Protein AF-A0A7Y5VK98-F1 (afdb_monomer)

Secondary structure (DSSP, 8-state):
---SS----S--B--TTTPPPHHHHHHHHHTT-EEEEE-GGGHHHHHHHHHHHHHHHHTSTTTTT-EEEEE--GGG-PPPTT--EEEEEEEEEEETTTTEEEEEEEEEEEESS--HHHHHHHHHHS-GGG-SSTTT-

Sequence (137 aa):
QHFAVPAVDKRRVYTVADAPRIETLVHNLEHGYTILWYDRSVEKEQAASFEALSTKINAMKESANKFIISPWDPAYGAFPEGKKYALSHWSADYDQASGKVSNQRGLRQLCGGLNATVVENFVKKFPWSSAPEPGAA

Radius of gyration: 14.56 Å; Cα contacts (8 Å, |Δi|>4): 244; chains: 1; bounding box: 36×32×41 Å

Solvent-accessible surface area (backbone atoms only — not comparable to full-atom values): 7685 Å² total; per-residue (Å²): 135,85,74,96,59,62,71,83,57,94,69,37,70,43,44,88,92,67,52,70,60,65,70,46,56,59,51,26,17,44,47,14,20,37,36,38,33,30,44,67,90,46,47,82,84,38,46,69,57,49,54,54,46,37,54,58,50,26,72,33,82,42,25,70,62,30,44,37,36,35,52,53,62,60,93,82,48,76,71,58,89,77,40,39,35,33,40,37,34,30,36,22,48,69,40,85,91,78,70,46,68,42,83,69,44,82,43,74,48,80,30,60,68,95,50,68,67,61,52,51,53,48,33,65,76,56,27,18,74,27,21,57,40,88,74,53,83

pLDDT: mean 90.17, std 13.26, range [41.5, 98.69]

Structure (mmCIF, N/CA/C/O backbone):
data_AF-A0A7Y5VK98-F1
#
_entry.id   AF-A0A7Y5VK98-F1
#
loop_
_atom_site.group_PDB
_atom_site.id
_atom_site.type_symbol
_atom_site.label_atom_id
_atom_site.label_alt_id
_atom_site.label_comp_id
_atom_site.label_asym_id
_atom_site.label_entity_id
_atom_site.label_seq_id
_atom_site.pdbx_PDB_ins_code
_atom_site.Cartn_x
_atom_site.Cartn_y
_atom_site.Cartn_z
_atom_site.occupancy
_atom_site.B_iso_or_equiv
_atom_site.auth_seq_id
_atom_site.auth_comp_id
_atom_site.auth_asym_id
_atom_site.auth_atom_id
_atom_site.pdbx_PDB_model_num
ATOM 1 N N . GLN A 1 1 ? -1.327 -21.203 -9.510 1.00 44.62 1 GLN A N 1
ATOM 2 C CA . GLN A 1 1 ? -2.114 -20.556 -10.581 1.00 44.62 1 GLN A CA 1
ATOM 3 C C . GLN A 1 1 ? -1.497 -19.187 -10.828 1.00 44.62 1 GLN A C 1
ATOM 5 O O . GLN A 1 1 ? -1.274 -18.483 -9.854 1.00 44.62 1 GLN A O 1
ATOM 10 N N . HIS A 1 2 ? -1.153 -18.850 -12.073 1.00 41.50 2 HIS A N 1
ATOM 11 C CA . HIS A 1 2 ? -0.690 -17.509 -12.451 1.00 41.50 2 HIS A CA 1
ATOM 12 C C . HIS A 1 2 ? -1.931 -16.648 -12.722 1.00 41.50 2 HIS A C 1
ATOM 14 O O . HIS A 1 2 ? -2.777 -17.048 -13.524 1.00 41.50 2 HIS A O 1
ATOM 20 N N . PHE A 1 3 ? -2.102 -15.534 -12.011 1.00 52.28 3 PHE A N 1
ATOM 21 C CA . PHE A 1 3 ? -3.228 -14.631 -12.249 1.00 52.28 3 PHE A CA 1
ATOM 22 C C . PHE A 1 3 ? -2.854 -13.720 -13.420 1.00 52.28 3 PHE A C 1
ATOM 24 O O . PHE A 1 3 ? -1.946 -12.919 -13.302 1.00 52.28 3 PHE A O 1
ATOM 31 N N . ALA A 1 4 ? -3.501 -13.876 -14.577 1.00 46.62 4 ALA A N 1
ATOM 32 C CA . ALA A 1 4 ? -3.123 -13.163 -15.806 1.00 46.62 4 ALA A CA 1
ATOM 33 C C . ALA A 1 4 ? -3.434 -11.651 -15.791 1.00 46.62 4 ALA A C 1
ATOM 35 O O . ALA A 1 4 ? -3.148 -10.954 -16.759 1.00 46.62 4 ALA A O 1
ATOM 36 N N . VAL A 1 5 ? -4.059 -11.155 -14.725 1.00 55.03 5 VAL A N 1
ATOM 37 C CA . VAL A 1 5 ? -4.432 -9.753 -14.565 1.00 55.03 5 VAL A CA 1
ATOM 38 C C . VAL A 1 5 ? -4.058 -9.312 -13.150 1.00 55.03 5 VAL A C 1
ATOM 40 O O . VAL A 1 5 ? -4.470 -9.983 -12.196 1.00 55.03 5 VAL A O 1
ATOM 43 N N . PRO A 1 6 ? -3.337 -8.183 -12.999 1.00 57.84 6 PRO A N 1
ATOM 44 C CA . PRO A 1 6 ? -3.227 -7.472 -11.728 1.00 57.84 6 PRO A CA 1
ATOM 45 C C . PRO A 1 6 ? -4.622 -7.233 -11.123 1.00 57.84 6 PRO A C 1
ATOM 47 O O . PRO A 1 6 ? -5.631 -7.314 -11.826 1.00 57.84 6 PRO A O 1
ATOM 50 N N . ALA A 1 7 ? -4.730 -6.895 -9.838 1.00 57.50 7 ALA A N 1
ATOM 51 C CA . ALA A 1 7 ? -5.997 -6.414 -9.274 1.00 57.50 7 ALA A CA 1
ATOM 52 C C . ALA A 1 7 ? -6.328 -5.022 -9.864 1.00 57.50 7 ALA A C 1
ATOM 54 O O . ALA A 1 7 ? -6.130 -3.990 -9.225 1.00 57.50 7 ALA A O 1
ATOM 55 N N . VAL A 1 8 ? -6.784 -4.990 -11.119 1.00 50.50 8 VAL A N 1
ATOM 56 C CA . VAL A 1 8 ? -7.140 -3.800 -11.906 1.00 50.50 8 VAL A CA 1
ATOM 57 C C . VAL A 1 8 ? -8.578 -3.362 -11.622 1.00 50.50 8 VAL A C 1
ATOM 59 O O . VAL A 1 8 ? -9.406 -3.236 -12.519 1.00 50.50 8 VAL A O 1
ATOM 62 N N . ASP A 1 9 ? -8.878 -3.069 -10.360 1.00 57.56 9 ASP A N 1
ATOM 63 C CA . ASP A 1 9 ? -9.888 -2.045 -10.089 1.00 57.56 9 ASP A CA 1
ATOM 64 C C . ASP A 1 9 ? -9.187 -0.667 -10.064 1.00 57.56 9 ASP A C 1
ATOM 66 O O . ASP A 1 9 ? -7.993 -0.538 -9.764 1.00 57.56 9 ASP A O 1
ATOM 70 N N . LYS A 1 10 ? -9.930 0.395 -10.387 1.00 68.81 10 LYS A N 1
ATOM 71 C CA . LYS A 1 10 ? -9.575 1.785 -10.062 1.00 68.81 10 LYS A CA 1
ATOM 72 C C . LYS A 1 10 ? -9.497 2.004 -8.553 1.00 68.81 10 LYS A C 1
ATOM 74 O O . LYS A 1 10 ? -8.929 3.002 -8.117 1.00 68.81 10 LYS A O 1
ATOM 79 N N . ARG A 1 11 ? -10.058 1.090 -7.759 1.00 85.81 11 ARG A N 1
ATOM 80 C CA . ARG A 1 11 ? -9.988 1.120 -6.304 1.00 85.81 11 ARG A CA 1
ATOM 81 C C . ARG A 1 11 ? -8.540 1.068 -5.813 1.00 85.81 11 ARG A C 1
ATOM 83 O O . ARG A 1 11 ? -7.693 0.330 -6.322 1.00 85.81 11 ARG A O 1
ATOM 90 N N . ARG A 1 12 ? -8.252 1.906 -4.819 1.00 93.69 12 ARG A N 1
ATOM 91 C CA . ARG A 1 12 ? -6.927 2.029 -4.190 1.00 93.69 12 ARG A CA 1
ATOM 92 C C . ARG A 1 12 ? -6.961 1.813 -2.680 1.00 93.69 12 ARG A C 1
ATOM 94 O O . ARG A 1 12 ? -5.905 1.711 -2.064 1.00 93.69 12 ARG A O 1
ATOM 101 N N . VAL A 1 13 ? -8.153 1.715 -2.101 1.00 96.88 13 VAL A N 1
ATOM 102 C CA . VAL A 1 13 ? -8.387 1.392 -0.696 1.00 96.88 13 VAL A CA 1
ATOM 103 C C . VAL A 1 13 ? -9.428 0.281 -0.650 1.00 96.88 13 VAL A C 1
ATOM 105 O O . VAL A 1 13 ? -10.538 0.446 -1.151 1.00 96.88 13 VAL A O 1
ATOM 108 N N . TYR A 1 14 ? -9.044 -0.862 -0.099 1.00 96.62 14 TYR A N 1
ATOM 109 C CA . TYR A 1 14 ? -9.930 -1.997 0.130 1.00 96.62 14 TYR A CA 1
ATOM 110 C C . TYR A 1 14 ? -10.321 -2.079 1.605 1.00 96.62 14 TYR A C 1
ATOM 112 O O . TYR A 1 14 ? -9.568 -1.651 2.486 1.00 96.62 14 TYR A O 1
ATOM 120 N N . THR A 1 15 ? -11.486 -2.663 1.860 1.00 96.94 15 THR A N 1
ATOM 121 C CA . THR A 1 15 ? -12.040 -2.967 3.183 1.00 96.94 15 THR A CA 1
ATOM 122 C C . THR A 1 15 ? -12.148 -4.472 3.376 1.00 96.94 15 THR A C 1
ATOM 124 O O . THR A 1 15 ? -12.052 -5.244 2.423 1.00 96.94 15 THR A O 1
ATOM 127 N N . VAL A 1 16 ? -12.395 -4.928 4.603 1.00 96.62 16 VAL A N 1
ATOM 128 C CA . VAL A 1 16 ? -12.652 -6.351 4.885 1.00 96.62 16 VAL A CA 1
ATOM 129 C C . VAL A 1 16 ? -13.816 -6.903 4.051 1.00 96.62 16 VAL A C 1
ATOM 131 O O . VAL A 1 16 ? -13.827 -8.093 3.746 1.00 96.62 16 VAL A O 1
ATOM 134 N N . ALA A 1 17 ? -14.777 -6.062 3.660 1.00 95.06 17 ALA A N 1
ATOM 135 C CA . ALA A 1 17 ? -15.943 -6.478 2.886 1.00 95.06 17 ALA A CA 1
ATOM 136 C C . ALA A 1 17 ? -15.653 -6.710 1.392 1.00 95.06 17 ALA A C 1
ATOM 138 O O . ALA A 1 17 ? -16.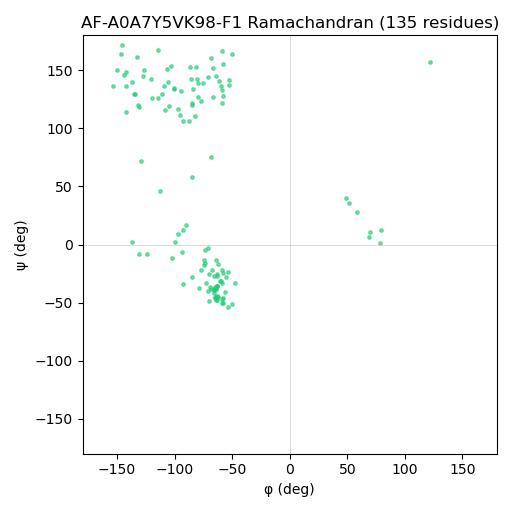420 -7.412 0.736 1.00 95.06 17 ALA A O 1
ATOM 139 N N . ASP A 1 18 ? -14.587 -6.114 0.848 1.00 93.25 18 ASP A N 1
ATOM 140 C CA . ASP A 1 18 ? -14.338 -6.073 -0.600 1.00 93.25 18 ASP A CA 1
ATOM 141 C C . ASP A 1 18 ? -12.886 -6.345 -1.018 1.00 93.25 18 ASP A C 1
ATOM 143 O O . ASP A 1 18 ? -12.578 -6.317 -2.213 1.00 93.25 18 ASP A O 1
ATOM 147 N N . ALA A 1 19 ? -11.997 -6.635 -0.065 1.00 93.00 19 ALA A N 1
ATOM 148 C CA . ALA A 1 19 ? -10.624 -6.996 -0.364 1.00 93.00 19 ALA A CA 1
ATOM 149 C C . ALA A 1 19 ? -10.579 -8.234 -1.276 1.00 93.00 19 ALA A C 1
ATOM 151 O O . ALA A 1 19 ? -11.172 -9.270 -0.950 1.00 93.00 19 ALA A O 1
ATOM 152 N N . PRO A 1 20 ? -9.854 -8.165 -2.407 1.00 90.44 20 PRO A N 1
ATOM 153 C CA . PRO A 1 20 ? -9.585 -9.331 -3.222 1.00 90.44 20 PRO A CA 1
ATOM 154 C C . PRO A 1 20 ? -8.848 -10.396 -2.414 1.00 90.44 20 PRO A C 1
ATOM 156 O O . PRO A 1 20 ? -8.258 -10.137 -1.363 1.00 90.44 20 PRO A O 1
ATOM 159 N N . ARG A 1 21 ? -8.801 -11.602 -2.974 1.00 90.75 21 ARG A N 1
ATOM 160 C CA . ARG A 1 21 ? -7.926 -12.651 -2.459 1.00 90.75 21 ARG A CA 1
ATOM 161 C C . ARG A 1 21 ? -6.486 -12.148 -2.351 1.00 90.75 21 ARG A C 1
ATOM 163 O O . ARG A 1 21 ? -6.003 -11.437 -3.239 1.00 90.75 21 ARG A O 1
ATOM 170 N N . ILE A 1 22 ? -5.792 -12.549 -1.286 1.00 91.50 22 ILE A N 1
ATOM 171 C CA . ILE A 1 22 ? -4.437 -12.063 -1.012 1.00 91.50 22 ILE A CA 1
ATOM 172 C C . ILE A 1 22 ? -3.477 -12.382 -2.159 1.00 91.50 22 ILE A C 1
ATOM 174 O O . ILE A 1 22 ? -2.614 -11.566 -2.460 1.00 91.50 22 ILE A O 1
ATOM 178 N N . GLU A 1 23 ? -3.662 -13.515 -2.847 1.00 89.44 23 GLU A N 1
ATOM 179 C CA . GLU A 1 23 ? -2.828 -13.917 -3.978 1.00 89.44 23 GLU A CA 1
ATOM 180 C C . GLU A 1 23 ? -2.930 -12.927 -5.150 1.00 89.44 23 GLU A C 1
ATOM 182 O O . GLU A 1 23 ? -1.930 -12.633 -5.800 1.00 89.44 23 GLU A O 1
ATOM 187 N N . THR A 1 24 ? -4.115 -12.350 -5.376 1.00 88.00 24 THR A N 1
ATOM 188 C CA . THR A 1 24 ? -4.326 -11.297 -6.380 1.00 88.00 24 THR A CA 1
ATOM 189 C C . THR A 1 24 ? -3.628 -10.000 -5.971 1.00 88.00 24 THR A C 1
ATOM 191 O O . THR A 1 24 ? -3.070 -9.296 -6.808 1.00 88.00 24 THR A O 1
ATOM 194 N N . LEU A 1 25 ? -3.638 -9.674 -4.678 1.00 90.75 25 LEU A N 1
ATOM 195 C CA . LEU A 1 25 ? -2.975 -8.477 -4.171 1.00 90.75 25 LEU A CA 1
ATOM 196 C C . LEU A 1 25 ? -1.453 -8.614 -4.237 1.00 90.75 25 LEU A C 1
ATOM 198 O O . LEU A 1 25 ? -0.799 -7.727 -4.772 1.00 90.75 25 LEU A O 1
ATOM 202 N N . VAL A 1 26 ? -0.877 -9.721 -3.762 1.00 92.19 26 VAL A N 1
ATOM 203 C CA . VAL A 1 26 ? 0.583 -9.928 -3.802 1.00 92.19 26 VAL A CA 1
ATOM 204 C C . VAL A 1 26 ? 1.119 -10.044 -5.227 1.00 92.19 26 VAL A C 1
ATOM 206 O O . VAL A 1 26 ? 2.254 -9.642 -5.456 1.00 92.19 26 VAL A O 1
ATOM 209 N N . HIS A 1 27 ? 0.307 -10.500 -6.191 1.00 89.38 27 HIS A N 1
ATOM 210 C CA . HIS A 1 27 ? 0.658 -10.448 -7.613 1.00 89.38 27 HIS A CA 1
ATOM 211 C C . HIS A 1 27 ? 0.987 -9.015 -8.051 1.00 89.38 27 HIS A C 1
ATOM 213 O O . HIS A 1 27 ? 1.972 -8.801 -8.743 1.00 89.38 27 HIS A O 1
ATOM 219 N N . ASN A 1 28 ? 0.242 -8.003 -7.588 1.00 90.56 28 ASN A N 1
ATOM 220 C CA . ASN A 1 28 ? 0.515 -6.608 -7.952 1.00 90.56 28 ASN A CA 1
ATOM 221 C C . ASN A 1 28 ? 1.936 -6.151 -7.578 1.00 90.56 28 ASN A C 1
ATOM 223 O O . ASN A 1 28 ? 2.448 -5.214 -8.187 1.00 90.56 28 ASN A O 1
ATOM 227 N N . LEU A 1 29 ? 2.579 -6.783 -6.588 1.00 92.62 29 LEU A N 1
ATOM 228 C CA . LEU A 1 29 ? 3.947 -6.442 -6.194 1.00 92.62 29 LEU A CA 1
ATOM 229 C C . LEU A 1 29 ? 4.941 -6.695 -7.335 1.00 92.62 29 LEU A C 1
ATOM 231 O O . LEU A 1 29 ? 5.859 -5.901 -7.509 1.00 92.62 29 LEU A O 1
ATOM 235 N N . GLU A 1 30 ? 4.725 -7.745 -8.133 1.00 88.19 30 GLU A N 1
ATOM 236 C CA . GLU A 1 30 ? 5.511 -8.039 -9.342 1.00 88.19 30 GLU A CA 1
ATOM 237 C C . GLU A 1 30 ? 5.416 -6.900 -10.370 1.00 88.19 30 GLU A C 1
ATOM 239 O O . GLU A 1 30 ? 6.397 -6.566 -11.028 1.00 88.19 30 GLU A O 1
ATOM 244 N N . HIS A 1 31 ? 4.266 -6.218 -10.395 1.00 88.56 31 HIS A N 1
ATOM 245 C CA . HIS A 1 31 ? 3.943 -5.109 -11.297 1.00 88.56 31 HIS A CA 1
ATOM 246 C C . HIS A 1 31 ? 4.318 -3.729 -10.739 1.00 88.56 31 HIS A C 1
ATOM 248 O O . HIS A 1 31 ? 3.786 -2.702 -11.179 1.00 88.56 31 HIS A O 1
ATOM 254 N N . GLY A 1 32 ? 5.172 -3.689 -9.716 1.00 90.38 32 GLY A N 1
ATOM 255 C CA . GLY A 1 32 ? 5.662 -2.450 -9.112 1.00 90.38 32 GLY A CA 1
ATOM 256 C C . GLY A 1 32 ? 4.697 -1.786 -8.140 1.00 90.38 32 GLY A C 1
ATOM 257 O O . GLY A 1 32 ? 4.925 -0.640 -7.749 1.00 90.38 32 GLY A O 1
ATOM 258 N N . TYR A 1 33 ? 3.631 -2.467 -7.714 1.00 94.50 33 TYR A N 1
ATOM 259 C CA . TYR A 1 33 ? 2.780 -1.900 -6.677 1.00 94.50 33 TYR A CA 1
ATOM 260 C C . TYR A 1 33 ? 3.475 -1.899 -5.320 1.00 94.50 33 TYR A C 1
ATOM 262 O O . TYR A 1 33 ? 4.192 -2.826 -4.942 1.00 94.50 33 TYR A O 1
ATOM 270 N N . THR A 1 34 ? 3.201 -0.856 -4.545 1.00 97.50 34 THR A N 1
ATOM 271 C CA . THR A 1 34 ? 3.393 -0.883 -3.096 1.00 97.50 34 THR A CA 1
ATOM 272 C C . THR A 1 34 ? 2.045 -1.112 -2.426 1.00 97.50 34 THR A C 1
ATOM 274 O O . THR A 1 34 ? 1.060 -0.453 -2.760 1.00 97.50 34 THR A O 1
ATOM 277 N N . ILE A 1 35 ? 2.001 -2.026 -1.457 1.00 98.00 35 ILE A N 1
ATOM 278 C CA . ILE A 1 35 ? 0.793 -2.307 -0.676 1.00 98.00 35 ILE A CA 1
ATOM 279 C C . ILE A 1 35 ? 1.026 -1.917 0.776 1.00 98.00 35 ILE A C 1
ATOM 281 O O . ILE A 1 35 ? 1.985 -2.373 1.397 1.00 98.00 35 ILE A O 1
ATOM 285 N N . LEU A 1 36 ? 0.137 -1.091 1.318 1.00 98.69 36 LEU A N 1
ATOM 286 C CA . LEU A 1 36 ? -0.017 -0.880 2.749 1.00 98.69 36 LEU A CA 1
ATOM 287 C C . LEU A 1 36 ? -1.087 -1.836 3.281 1.00 98.69 36 LEU A C 1
ATOM 289 O O . LEU A 1 36 ? -2.284 -1.633 3.083 1.00 98.69 36 LEU A O 1
ATOM 293 N N . TRP A 1 37 ? -0.645 -2.859 3.993 1.00 98.56 37 TRP A N 1
ATOM 294 C CA . TRP A 1 37 ? -1.500 -3.737 4.776 1.00 98.56 37 TRP A CA 1
ATOM 295 C C . TRP A 1 37 ? -1.847 -3.074 6.103 1.00 98.56 37 TRP A C 1
ATOM 297 O O . TRP A 1 37 ? -0.956 -2.505 6.740 1.00 98.56 37 TRP A O 1
ATOM 307 N N . TYR A 1 38 ? -3.092 -3.195 6.554 1.00 98.69 38 TYR A N 1
ATOM 308 C CA . TYR A 1 38 ? -3.509 -2.727 7.877 1.00 98.69 38 TYR A CA 1
ATOM 309 C C . TYR A 1 38 ? -4.206 -3.817 8.696 1.00 98.69 38 TYR A C 1
ATOM 311 O O . TYR A 1 38 ? -4.863 -4.712 8.165 1.00 98.69 38 TYR A O 1
ATOM 319 N N . ASP A 1 39 ? -4.066 -3.734 10.014 1.00 98.38 39 ASP A N 1
ATOM 320 C CA . ASP A 1 39 ? -4.841 -4.525 10.965 1.00 98.38 39 ASP A CA 1
ATOM 321 C C . ASP A 1 39 ? -6.316 -4.102 10.914 1.00 98.38 39 ASP A C 1
ATOM 323 O O . ASP A 1 39 ? -6.643 -2.926 11.071 1.00 98.38 39 ASP A O 1
ATOM 327 N N . ARG A 1 40 ? -7.222 -5.066 10.732 1.00 97.62 40 ARG A N 1
ATOM 328 C CA . ARG A 1 40 ? -8.669 -4.831 10.593 1.00 97.62 40 ARG A CA 1
ATOM 329 C C . ARG A 1 40 ? -9.265 -4.000 11.739 1.00 97.62 40 ARG A C 1
ATOM 331 O O . ARG A 1 40 ? -10.278 -3.337 11.537 1.00 97.62 40 ARG A O 1
ATOM 338 N N . SER A 1 41 ? -8.639 -3.984 12.923 1.00 97.38 41 SER A N 1
ATOM 339 C CA . SER A 1 41 ? -9.093 -3.184 14.065 1.00 97.38 41 SER A CA 1
ATOM 340 C C . SER A 1 41 ? -9.060 -1.672 13.817 1.00 97.38 41 SER A C 1
ATOM 342 O O . SER A 1 41 ? -9.790 -0.949 14.485 1.00 97.38 41 SER A O 1
ATOM 344 N N . VAL A 1 42 ? -8.211 -1.182 12.904 1.00 98.19 42 VAL A N 1
ATOM 345 C CA . VAL A 1 42 ? -8.061 0.262 12.635 1.00 98.19 42 VAL A CA 1
ATOM 346 C C . VAL A 1 42 ? -8.934 0.765 11.482 1.00 98.19 42 VAL A C 1
ATOM 348 O O . VAL A 1 42 ? -8.986 1.968 11.249 1.00 98.19 42 VAL A O 1
ATOM 351 N N . GLU A 1 43 ? -9.625 -0.129 10.764 1.00 97.88 43 GLU A N 1
ATOM 352 C CA . GLU A 1 43 ? -10.304 0.179 9.494 1.00 97.88 43 GLU A CA 1
ATOM 353 C C . GLU A 1 43 ? -11.269 1.363 9.609 1.00 97.88 43 GLU A C 1
ATOM 355 O O . GLU A 1 43 ? -11.157 2.338 8.869 1.00 97.88 43 GLU A O 1
ATOM 360 N N . LYS A 1 44 ? -12.194 1.301 10.574 1.00 97.62 44 LYS A N 1
ATOM 361 C CA . LYS A 1 44 ? -13.233 2.326 10.745 1.00 97.62 44 LYS A CA 1
ATOM 362 C C . LYS A 1 44 ? -12.656 3.679 11.151 1.00 97.62 44 LYS A C 1
ATOM 364 O O . LYS A 1 44 ? -13.105 4.703 10.654 1.00 97.62 44 LYS A O 1
ATOM 369 N N . GLU A 1 45 ? -11.678 3.677 12.053 1.00 98.19 45 GLU A N 1
ATOM 370 C CA . GLU A 1 45 ? -11.046 4.900 12.559 1.00 98.19 45 GLU A CA 1
ATOM 371 C C . GLU A 1 45 ? -10.207 5.587 11.473 1.00 98.19 45 GLU A C 1
ATOM 373 O O . GLU A 1 45 ? -10.182 6.811 11.380 1.00 98.19 45 GLU A O 1
ATOM 378 N N . GLN A 1 46 ? -9.539 4.798 10.627 1.00 98.31 46 GLN A N 1
ATOM 379 C CA . GLN A 1 46 ? -8.572 5.296 9.651 1.00 98.31 46 GLN A CA 1
ATOM 380 C C . GLN A 1 46 ? -9.128 5.422 8.231 1.00 98.31 46 GLN A C 1
ATOM 382 O O . GLN A 1 46 ? -8.387 5.835 7.345 1.00 98.31 46 GLN A O 1
ATOM 387 N N . ALA A 1 47 ? -10.411 5.130 7.996 1.00 97.88 47 ALA A N 1
ATOM 388 C CA . ALA A 1 47 ? -11.012 5.136 6.660 1.00 97.88 47 ALA A CA 1
ATOM 389 C C . ALA A 1 47 ? -10.726 6.432 5.874 1.00 97.88 47 ALA A C 1
ATOM 391 O O . ALA A 1 47 ? -10.199 6.386 4.763 1.00 97.88 47 ALA A O 1
ATOM 392 N N . ALA A 1 48 ? -10.978 7.601 6.475 1.00 98.19 48 ALA A N 1
ATOM 393 C CA . ALA A 1 48 ? -10.695 8.889 5.834 1.00 98.19 48 ALA A CA 1
ATOM 394 C C . ALA A 1 48 ? -9.187 9.124 5.616 1.00 98.19 48 ALA A C 1
ATOM 396 O O . ALA A 1 48 ? -8.773 9.639 4.575 1.00 98.19 48 ALA A O 1
ATOM 397 N N . SER A 1 49 ? -8.353 8.712 6.576 1.00 98.56 49 SER A N 1
ATOM 398 C CA . SER A 1 49 ? -6.893 8.801 6.476 1.00 98.56 49 SER A CA 1
ATOM 399 C C . SER A 1 49 ? -6.339 7.922 5.355 1.00 98.56 49 SER A C 1
ATOM 401 O O . SER A 1 49 ? -5.388 8.320 4.683 1.00 98.56 49 SER A O 1
ATOM 403 N N . PHE A 1 50 ? -6.922 6.743 5.128 1.00 98.62 50 PHE A N 1
ATOM 404 C CA . PHE A 1 50 ? -6.539 5.844 4.043 1.00 98.62 50 PHE A CA 1
ATOM 405 C C . PHE A 1 50 ? -6.830 6.458 2.679 1.00 98.62 50 PHE A C 1
ATOM 407 O O . PHE A 1 50 ? -5.946 6.454 1.826 1.00 98.62 50 PHE A O 1
ATOM 414 N N . GLU A 1 51 ? -8.003 7.058 2.486 1.00 98.06 51 GLU A N 1
ATOM 415 C CA . GLU A 1 51 ? -8.334 7.727 1.222 1.00 98.06 51 GLU A CA 1
ATOM 416 C C . GLU A 1 51 ? -7.406 8.915 0.936 1.00 98.06 51 GLU A C 1
ATOM 418 O O . GLU A 1 51 ? -6.862 9.050 -0.166 1.00 98.06 51 GLU A O 1
ATOM 423 N N . ALA A 1 52 ? -7.148 9.745 1.951 1.00 98.44 52 ALA A N 1
ATOM 424 C CA . ALA A 1 52 ? -6.235 10.878 1.831 1.00 98.44 52 ALA A CA 1
ATOM 425 C C . ALA A 1 52 ? -4.797 10.427 1.524 1.00 98.44 52 ALA A C 1
ATOM 427 O O . ALA A 1 52 ? -4.140 10.975 0.633 1.00 98.44 52 ALA A 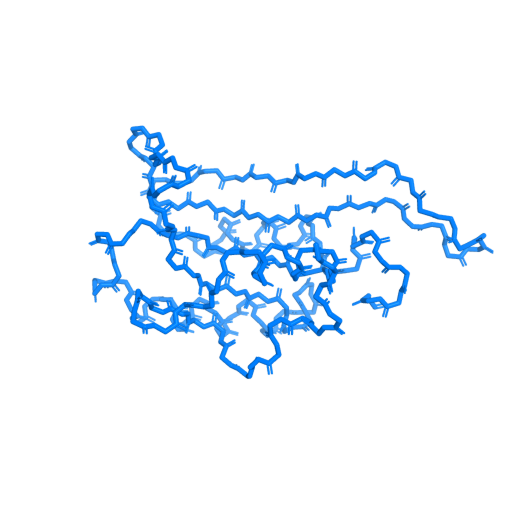O 1
ATOM 428 N N . LEU A 1 53 ? -4.311 9.403 2.232 1.00 98.62 53 LEU A N 1
ATOM 429 C CA . LEU A 1 53 ? -2.986 8.836 2.007 1.00 98.62 53 LEU A CA 1
ATOM 430 C C . LEU A 1 53 ? -2.879 8.226 0.609 1.00 98.62 53 LEU A C 1
ATOM 432 O O . LEU A 1 53 ? -1.917 8.498 -0.103 1.00 98.62 53 LEU A O 1
ATOM 436 N N . SER A 1 54 ? -3.867 7.429 0.209 1.00 98.06 54 SER A N 1
ATOM 437 C CA . SER A 1 54 ? -3.899 6.778 -1.093 1.00 98.06 54 SER A CA 1
ATOM 438 C C . SER A 1 54 ? -3.858 7.798 -2.227 1.00 98.06 54 SER A C 1
ATOM 440 O O . SER A 1 54 ? -3.022 7.683 -3.123 1.00 98.06 54 SER A O 1
ATOM 442 N N . THR A 1 55 ? -4.678 8.848 -2.140 1.00 97.81 55 THR A N 1
ATOM 443 C CA . THR A 1 55 ? -4.687 9.957 -3.103 1.00 97.81 55 THR A CA 1
ATOM 444 C C . THR A 1 55 ? -3.319 10.632 -3.184 1.00 97.81 55 THR A C 1
ATOM 446 O O . THR A 1 55 ? -2.765 10.787 -4.272 1.00 97.81 55 THR A O 1
ATOM 449 N N . LYS A 1 56 ? -2.739 10.989 -2.029 1.00 98.25 56 LYS A N 1
ATOM 450 C CA . LYS A 1 56 ? -1.433 11.655 -1.964 1.00 98.25 56 LYS A CA 1
ATOM 451 C C . LYS A 1 56 ? -0.333 10.810 -2.606 1.00 98.25 56 LYS A C 1
ATOM 453 O O . LYS A 1 56 ? 0.428 11.319 -3.423 1.00 98.25 56 LYS A O 1
ATOM 458 N N . ILE A 1 57 ? -0.226 9.539 -2.223 1.00 98.50 57 ILE A N 1
ATOM 459 C CA . ILE A 1 57 ? 0.861 8.669 -2.679 1.00 98.50 57 ILE A CA 1
ATOM 460 C C . ILE A 1 57 ? 0.694 8.320 -4.157 1.00 98.50 57 ILE A C 1
ATOM 462 O O . ILE A 1 57 ? 1.670 8.346 -4.899 1.00 98.50 57 ILE A O 1
ATOM 466 N N . ASN A 1 58 ? -0.527 8.053 -4.625 1.00 97.12 58 ASN A N 1
ATOM 467 C CA . ASN A 1 58 ? -0.771 7.745 -6.036 1.00 97.12 58 ASN A CA 1
ATOM 468 C C . ASN A 1 58 ? -0.535 8.936 -6.980 1.00 97.12 58 ASN A C 1
ATOM 470 O O . ASN A 1 58 ? -0.249 8.710 -8.154 1.00 97.12 58 ASN A O 1
ATOM 474 N N . ALA A 1 59 ? -0.581 10.176 -6.481 1.00 97.12 59 ALA A N 1
ATOM 475 C CA . ALA A 1 59 ? -0.200 11.367 -7.241 1.00 97.12 59 ALA A CA 1
ATOM 476 C C . ALA A 1 59 ? 1.326 11.521 -7.430 1.00 97.12 59 ALA A C 1
ATOM 478 O O . ALA A 1 59 ? 1.768 12.340 -8.236 1.00 97.12 59 ALA A O 1
ATOM 479 N N . MET A 1 60 ? 2.147 10.759 -6.699 1.00 97.62 60 MET A N 1
ATOM 480 C CA . MET A 1 60 ? 3.603 10.795 -6.837 1.00 97.62 60 MET A CA 1
ATOM 481 C C . MET A 1 60 ? 4.061 10.061 -8.100 1.00 97.62 60 MET A C 1
ATOM 483 O O . MET A 1 60 ? 3.611 8.947 -8.385 1.00 97.62 60 MET A O 1
ATOM 487 N N . LYS A 1 61 ? 5.050 10.625 -8.804 1.00 96.50 61 LYS A N 1
ATOM 488 C CA . LYS A 1 61 ? 5.683 9.968 -9.963 1.00 96.50 61 LYS A CA 1
ATOM 489 C C . LYS A 1 61 ? 6.321 8.624 -9.593 1.00 96.50 61 LYS A C 1
ATOM 491 O O . LYS A 1 61 ? 6.353 7.717 -10.411 1.00 96.50 61 LYS A O 1
ATOM 496 N N . GLU A 1 62 ? 6.808 8.492 -8.359 1.00 96.25 62 GLU A N 1
ATOM 497 C CA . GLU A 1 62 ? 7.443 7.282 -7.830 1.00 96.25 62 GLU A CA 1
ATOM 498 C C . GLU A 1 62 ? 6.433 6.168 -7.526 1.00 96.25 62 GLU A C 1
ATOM 500 O O . GLU A 1 62 ? 6.821 5.009 -7.404 1.00 96.25 62 GLU A O 1
ATOM 505 N N . SER A 1 63 ? 5.147 6.504 -7.416 1.00 95.00 63 SER A N 1
ATOM 506 C CA . SER A 1 63 ? 4.072 5.519 -7.305 1.00 95.00 63 SER A CA 1
ATOM 507 C C . SER A 1 63 ? 3.487 5.165 -8.670 1.00 95.00 63 SER A C 1
ATOM 509 O O . SER A 1 63 ? 3.051 4.038 -8.861 1.00 95.00 63 SER A O 1
ATOM 511 N N . ALA A 1 64 ? 3.432 6.116 -9.612 1.00 92.94 64 ALA A N 1
ATOM 512 C CA . ALA A 1 64 ? 2.761 5.944 -10.907 1.00 92.94 64 ALA A CA 1
ATOM 513 C C . ALA A 1 64 ? 1.335 5.361 -10.772 1.00 92.94 64 ALA A C 1
ATOM 515 O O . ALA A 1 64 ? 0.910 4.510 -11.551 1.00 92.94 64 ALA A O 1
ATOM 516 N N . ASN A 1 65 ? 0.589 5.817 -9.755 1.00 93.19 65 ASN A N 1
ATOM 517 C CA . ASN A 1 65 ? -0.740 5.312 -9.390 1.00 93.19 65 ASN A CA 1
ATOM 518 C C . ASN A 1 65 ? -0.796 3.798 -9.044 1.00 93.19 65 ASN A C 1
ATOM 520 O O . ASN A 1 65 ? -1.835 3.148 -9.229 1.00 93.19 65 ASN A O 1
ATOM 524 N N . LYS A 1 66 ? 0.315 3.238 -8.543 1.00 93.88 66 LYS A N 1
ATOM 525 C CA . LYS A 1 66 ? 0.479 1.834 -8.126 1.00 93.88 66 LYS A CA 1
ATOM 526 C C . LYS A 1 66 ? 0.677 1.706 -6.608 1.00 93.88 66 LYS A C 1
ATOM 528 O O . LYS A 1 66 ? 1.537 0.976 -6.122 1.00 93.88 66 LYS A O 1
ATOM 533 N N . PHE A 1 67 ? -0.142 2.398 -5.822 1.00 96.94 67 PHE A N 1
ATOM 534 C CA . PHE A 1 67 ? -0.200 2.236 -4.370 1.00 96.94 67 PHE A CA 1
ATOM 535 C C . PHE A 1 67 ? -1.590 1.785 -3.925 1.00 96.94 67 PHE A C 1
ATOM 537 O O . PHE A 1 67 ? -2.594 2.420 -4.252 1.00 96.94 67 PHE A O 1
ATOM 544 N N . ILE A 1 68 ? -1.643 0.686 -3.174 1.00 97.44 68 ILE A N 1
ATOM 545 C CA . ILE A 1 68 ? -2.878 0.084 -2.662 1.00 97.44 68 ILE A CA 1
ATOM 546 C C . ILE A 1 68 ? -2.833 0.047 -1.137 1.00 97.44 68 ILE A C 1
ATOM 548 O O . ILE A 1 68 ? -1.802 -0.252 -0.541 1.00 97.44 68 ILE A O 1
ATOM 552 N N . ILE A 1 69 ? -3.977 0.285 -0.506 1.00 98.38 69 ILE A N 1
ATOM 553 C CA . ILE A 1 69 ? -4.205 0.030 0.914 1.00 98.38 69 ILE A CA 1
ATOM 554 C C . ILE A 1 69 ? -5.199 -1.128 1.030 1.00 98.38 69 ILE A C 1
ATOM 556 O O . ILE A 1 69 ? -6.237 -1.110 0.371 1.00 98.38 69 ILE A O 1
ATOM 560 N N . SER A 1 70 ? -4.889 -2.145 1.833 1.00 98.06 70 SER A N 1
ATOM 561 C CA . SER A 1 70 ? -5.725 -3.345 1.969 1.00 98.06 70 SER A CA 1
ATOM 562 C C . SER A 1 70 ? -5.718 -3.882 3.399 1.00 98.06 70 SER A C 1
ATOM 564 O O . SER A 1 70 ? -4.674 -3.826 4.056 1.00 98.06 70 SER A O 1
ATOM 566 N N . PRO A 1 71 ? -6.829 -4.454 3.897 1.00 98.12 71 PRO A N 1
ATOM 567 C CA . PRO A 1 71 ? -6.805 -5.150 5.173 1.00 98.12 71 PRO A CA 1
ATOM 568 C C . PRO A 1 71 ? -5.890 -6.368 5.071 1.00 98.12 71 PRO A C 1
ATOM 570 O O . PRO A 1 71 ? -5.818 -7.037 4.036 1.00 98.12 71 PRO A O 1
ATOM 573 N N . TRP A 1 72 ? -5.206 -6.676 6.164 1.00 97.81 72 TRP A N 1
ATOM 574 C CA . TRP A 1 72 ? -4.509 -7.940 6.324 1.00 97.81 72 TRP A CA 1
ATOM 575 C C . TRP A 1 72 ? -5.490 -9.037 6.736 1.00 97.81 72 TRP A C 1
ATOM 577 O O . TRP A 1 72 ? -6.408 -8.808 7.534 1.00 97.81 72 TRP A O 1
ATOM 587 N N . ASP A 1 73 ? -5.289 -10.242 6.209 1.00 95.69 73 ASP A N 1
ATOM 588 C CA . ASP A 1 73 ? -6.035 -11.414 6.639 1.00 95.69 73 ASP A CA 1
ATOM 589 C C . ASP A 1 73 ? -5.257 -12.196 7.709 1.00 95.69 73 ASP A C 1
ATOM 591 O O . ASP A 1 73 ? -4.216 -12.781 7.400 1.00 95.69 73 ASP A O 1
ATOM 595 N N . PRO A 1 74 ? -5.736 -12.227 8.972 1.00 94.94 74 PRO A N 1
ATOM 596 C CA . PRO A 1 74 ? -5.034 -12.897 10.061 1.00 94.94 74 PRO A CA 1
ATOM 597 C C . PRO A 1 74 ? -4.912 -14.414 9.868 1.00 94.94 74 PRO A C 1
ATOM 599 O O . PRO A 1 74 ? -4.091 -15.029 10.546 1.00 94.94 74 PRO A O 1
ATOM 602 N N . ALA A 1 75 ? -5.650 -15.021 8.927 1.00 95.00 75 ALA A N 1
ATOM 603 C CA . ALA A 1 75 ? -5.436 -16.414 8.528 1.00 95.00 75 ALA A CA 1
ATOM 604 C C . ALA A 1 75 ? -4.008 -16.675 8.001 1.00 95.00 75 ALA A C 1
ATOM 606 O O . ALA A 1 75 ? -3.524 -17.803 8.070 1.00 95.00 75 ALA A O 1
ATOM 607 N N . TYR A 1 76 ? -3.311 -15.631 7.536 1.00 93.81 76 TYR A N 1
ATOM 608 C CA . TYR A 1 76 ? -1.922 -15.690 7.069 1.00 93.81 76 TYR A CA 1
ATOM 609 C C . TYR A 1 76 ? -0.899 -15.272 8.144 1.00 93.81 76 TYR A C 1
ATOM 611 O O . TYR A 1 76 ? 0.287 -15.123 7.850 1.00 93.81 76 TYR A O 1
ATOM 619 N N . GLY A 1 77 ? -1.339 -15.095 9.395 1.00 95.06 77 GLY A N 1
ATOM 620 C CA . GLY A 1 77 ? -0.504 -14.753 10.548 1.00 95.06 77 GLY A CA 1
ATOM 621 C C . GLY A 1 77 ? -0.926 -13.450 11.223 1.00 95.06 77 GLY A C 1
ATOM 622 O O . GLY A 1 77 ? -1.549 -12.588 10.614 1.00 95.06 77 GLY A O 1
ATOM 623 N N . ALA A 1 78 ? -0.588 -13.279 12.498 1.00 94.56 78 ALA A N 1
ATOM 624 C CA . ALA A 1 78 ? -0.867 -12.035 13.212 1.00 94.56 78 ALA A CA 1
ATOM 625 C C . ALA A 1 78 ? 0.191 -10.961 12.913 1.00 94.56 78 ALA A C 1
ATOM 627 O 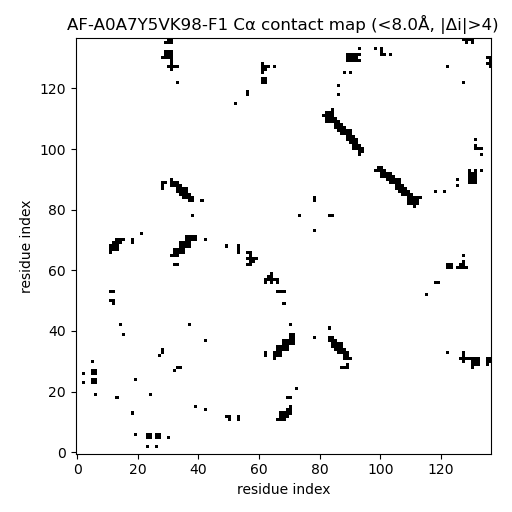O . ALA A 1 78 ? 1.362 -11.267 12.666 1.00 94.56 78 ALA A O 1
ATOM 628 N N . PHE A 1 79 ? -0.202 -9.687 13.007 1.00 95.12 79 PHE A N 1
ATOM 629 C CA . PHE A 1 79 ? 0.781 -8.615 13.137 1.00 95.12 79 PHE A CA 1
ATOM 630 C C . PHE A 1 79 ? 1.598 -8.813 14.424 1.00 95.12 79 PHE A C 1
ATOM 632 O O . PHE A 1 79 ? 1.022 -9.174 15.453 1.00 95.12 79 PHE A O 1
ATOM 639 N N . PRO A 1 80 ? 2.920 -8.555 14.404 1.00 96.19 80 PRO A N 1
ATOM 640 C CA . PRO A 1 80 ? 3.709 -8.524 15.628 1.00 96.19 80 PRO A CA 1
ATOM 641 C C . PRO A 1 80 ? 3.163 -7.498 16.625 1.00 96.19 80 PRO A C 1
ATOM 643 O O . PRO A 1 80 ? 2.542 -6.507 16.232 1.00 96.19 80 PRO A O 1
ATOM 646 N N . GLU A 1 81 ? 3.443 -7.707 17.909 1.00 96.00 81 GLU A N 1
ATOM 647 C CA . GLU A 1 81 ? 2.988 -6.811 18.971 1.00 96.00 81 GLU A CA 1
ATOM 648 C C . GLU A 1 81 ? 3.364 -5.343 18.692 1.00 96.00 81 GLU A C 1
ATOM 650 O O . GLU A 1 81 ? 4.455 -5.022 18.209 1.00 96.00 81 GLU A O 1
ATOM 655 N N . GLY A 1 82 ? 2.414 -4.438 18.948 1.00 96.69 82 GLY A N 1
ATOM 656 C CA . GLY A 1 82 ? 2.577 -3.004 18.707 1.00 96.69 82 GLY A CA 1
ATOM 657 C C . GLY A 1 82 ? 2.652 -2.603 17.229 1.00 96.69 82 GLY A C 1
ATOM 658 O O . GLY A 1 82 ? 2.929 -1.439 16.935 1.00 96.69 82 GLY A O 1
ATOM 659 N N . LYS A 1 83 ? 2.430 -3.528 16.283 1.00 98.06 83 LYS A N 1
ATOM 660 C CA . LYS A 1 83 ? 2.334 -3.237 14.847 1.00 98.06 83 LYS A CA 1
ATOM 661 C C . LYS A 1 83 ? 0.886 -3.310 14.389 1.00 98.06 83 LYS A C 1
ATOM 663 O O . LYS A 1 83 ? 0.128 -4.179 14.802 1.00 98.06 83 LYS A O 1
ATOM 668 N N . LYS A 1 84 ? 0.519 -2.372 13.523 1.00 98.25 84 LYS A N 1
ATOM 669 C CA . LYS A 1 84 ? -0.820 -2.269 12.930 1.00 98.25 84 LYS A CA 1
ATOM 670 C C . LYS A 1 84 ? -0.788 -2.104 11.419 1.00 98.25 84 LYS A C 1
ATOM 672 O O . LYS A 1 84 ? -1.834 -2.168 10.786 1.00 98.25 84 LYS A O 1
ATOM 677 N N . TYR A 1 85 ? 0.401 -1.913 10.847 1.00 98.69 85 TYR A N 1
ATOM 678 C CA . TYR A 1 85 ? 0.579 -1.685 9.422 1.00 98.69 85 TYR A CA 1
ATOM 679 C C . TYR A 1 85 ? 1.835 -2.376 8.897 1.00 98.69 85 TYR A C 1
ATOM 681 O O . TYR A 1 85 ? 2.843 -2.470 9.607 1.00 98.69 85 TYR A O 1
ATOM 689 N N . ALA A 1 86 ? 1.799 -2.810 7.639 1.00 98.50 86 ALA A N 1
ATOM 690 C CA . ALA A 1 86 ? 2.970 -3.265 6.900 1.00 98.50 86 ALA A CA 1
ATOM 691 C C . ALA A 1 86 ? 2.974 -2.666 5.496 1.00 98.50 86 ALA A C 1
ATOM 693 O O . ALA A 1 86 ? 2.006 -2.816 4.764 1.00 98.50 86 ALA A O 1
ATOM 694 N N . LEU A 1 87 ? 4.082 -2.062 5.087 1.00 98.62 87 LEU A N 1
ATOM 695 C CA . LEU A 1 87 ? 4.346 -1.790 3.676 1.00 98.62 87 LEU A CA 1
ATOM 696 C C . LEU A 1 87 ? 4.988 -3.018 3.042 1.00 98.62 87 LEU A C 1
ATOM 698 O O . LEU A 1 87 ? 5.794 -3.688 3.690 1.00 98.62 87 LEU A O 1
ATOM 702 N N . SER A 1 88 ? 4.632 -3.322 1.799 1.00 98.19 88 SER A N 1
ATOM 703 C CA . SER A 1 88 ? 5.237 -4.386 0.996 1.00 98.19 88 SER A CA 1
ATOM 704 C C . SER A 1 88 ? 5.486 -3.923 -0.432 1.00 98.19 88 SER A C 1
ATOM 706 O O . SER A 1 88 ? 4.643 -3.241 -1.010 1.00 98.19 88 SER A O 1
ATOM 708 N N . HIS A 1 89 ? 6.633 -4.309 -0.987 1.00 96.88 89 HIS A N 1
ATOM 709 C CA . HIS A 1 89 ? 7.017 -4.070 -2.379 1.00 96.88 89 HIS A CA 1
ATOM 710 C C . HIS A 1 89 ? 7.943 -5.191 -2.859 1.00 96.88 89 HIS A C 1
ATOM 712 O O . HIS A 1 89 ? 8.688 -5.751 -2.050 1.00 96.88 89 HIS A O 1
ATOM 718 N N . TRP A 1 90 ? 7.927 -5.512 -4.149 1.00 95.19 90 TRP A N 1
ATOM 719 C CA . TRP A 1 90 ? 8.907 -6.414 -4.748 1.00 95.19 90 TRP A CA 1
ATOM 720 C C . TRP A 1 90 ? 9.846 -5.601 -5.627 1.00 95.19 90 TRP A C 1
ATOM 722 O O . TRP A 1 90 ? 9.423 -5.002 -6.606 1.00 95.19 90 TRP A O 1
ATOM 732 N N . SER A 1 91 ? 11.120 -5.569 -5.240 1.00 92.88 91 SER A N 1
ATOM 733 C CA . SER A 1 91 ? 12.158 -4.842 -5.961 1.00 92.88 91 SER A CA 1
ATOM 734 C C . SER A 1 91 ? 13.094 -5.790 -6.708 1.00 92.88 91 SER A C 1
ATOM 736 O O . SER A 1 91 ? 13.341 -6.909 -6.252 1.00 92.88 91 SER A O 1
ATOM 738 N N . ALA A 1 92 ? 13.655 -5.323 -7.812 1.00 92.00 92 ALA A N 1
ATOM 739 C CA . ALA A 1 92 ? 14.704 -5.950 -8.589 1.00 92.00 92 ALA A CA 1
ATOM 740 C C . ALA A 1 92 ? 15.615 -4.886 -9.212 1.00 92.00 92 ALA A C 1
ATOM 742 O O . ALA A 1 92 ? 15.254 -3.714 -9.324 1.00 92.00 92 ALA A O 1
ATOM 743 N N . ASP A 1 93 ? 16.785 -5.326 -9.658 1.00 87.38 93 ASP A N 1
ATOM 744 C CA . ASP A 1 93 ? 17.680 -4.515 -10.468 1.00 87.38 93 ASP A CA 1
ATOM 745 C C . ASP A 1 93 ? 17.438 -4.881 -11.943 1.00 87.38 93 ASP A C 1
ATOM 747 O O . ASP A 1 93 ? 17.651 -6.034 -12.340 1.00 87.38 93 ASP A O 1
ATOM 751 N N . TYR A 1 94 ? 16.976 -3.910 -12.738 1.00 80.69 94 TYR A N 1
ATOM 752 C CA . TYR A 1 94 ? 16.719 -4.062 -14.172 1.00 80.69 94 TYR A CA 1
ATOM 753 C C . TYR A 1 94 ? 17.805 -3.367 -14.995 1.00 80.69 94 TYR A C 1
ATOM 755 O O . TYR A 1 94 ? 17.993 -2.152 -14.908 1.00 80.69 94 TYR A O 1
ATOM 763 N N . ASP A 1 95 ? 18.512 -4.140 -15.813 1.00 80.94 95 ASP A N 1
ATOM 764 C CA . ASP A 1 95 ? 19.449 -3.615 -16.799 1.00 80.94 95 ASP A CA 1
ATOM 765 C C . ASP A 1 95 ? 18.698 -3.303 -18.097 1.00 80.94 95 ASP A C 1
ATOM 767 O O . ASP A 1 95 ? 18.340 -4.204 -18.856 1.00 80.94 95 ASP A O 1
ATOM 771 N N . GLN A 1 96 ? 18.480 -2.014 -18.367 1.00 73.06 96 GLN A N 1
ATOM 772 C CA . GLN A 1 96 ? 17.776 -1.556 -19.567 1.00 73.06 96 GLN A CA 1
ATOM 773 C C . GLN A 1 96 ? 18.500 -1.906 -20.874 1.00 73.06 96 GLN A C 1
ATOM 775 O O . GLN A 1 96 ? 17.843 -2.033 -21.904 1.00 73.06 96 GLN A O 1
ATOM 780 N N . ALA A 1 97 ? 19.829 -2.050 -20.855 1.00 78.88 97 ALA A N 1
ATOM 781 C CA . ALA A 1 97 ? 20.605 -2.337 -22.057 1.00 78.88 97 ALA A CA 1
ATOM 782 C C . ALA A 1 97 ? 20.520 -3.816 -22.448 1.00 78.88 97 ALA A C 1
ATOM 784 O O . ALA A 1 97 ? 20.473 -4.136 -23.635 1.00 78.88 97 ALA A O 1
ATOM 785 N N . SER A 1 98 ? 20.495 -4.716 -21.460 1.00 83.69 98 SER A N 1
ATOM 786 C CA . SER A 1 98 ? 20.432 -6.164 -21.699 1.00 83.69 98 SER A CA 1
ATOM 787 C C . SER A 1 98 ? 19.045 -6.781 -21.500 1.00 83.69 98 SER A C 1
ATOM 789 O O . SER A 1 98 ? 18.839 -7.940 -21.857 1.00 83.69 98 SER A O 1
ATOM 791 N N . GLY A 1 99 ? 18.095 -6.043 -20.920 1.00 78.00 99 GLY A N 1
ATOM 792 C CA . GLY A 1 99 ? 16.783 -6.554 -20.515 1.00 78.00 99 GLY A CA 1
ATOM 793 C C . GLY A 1 99 ? 16.841 -7.520 -19.325 1.00 78.00 99 GLY A C 1
ATOM 794 O O . GLY A 1 99 ? 15.863 -8.209 -19.036 1.00 78.00 99 GLY A O 1
ATOM 795 N N . LYS A 1 100 ? 17.989 -7.624 -18.643 1.00 85.25 100 LYS A N 1
ATOM 796 C CA . LYS A 1 100 ? 18.206 -8.603 -17.576 1.00 85.25 100 LYS A CA 1
ATOM 797 C C . LYS A 1 100 ? 17.665 -8.102 -16.238 1.00 85.25 100 LYS A C 1
ATOM 799 O O . LYS A 1 100 ? 17.974 -6.997 -15.803 1.00 85.25 100 LYS A O 1
ATOM 804 N N . VAL A 1 101 ? 16.946 -8.980 -15.541 1.00 86.88 101 VAL A N 1
ATOM 805 C CA . VAL A 1 101 ? 16.480 -8.781 -14.161 1.00 86.88 101 VAL A CA 1
ATOM 806 C C . VAL A 1 101 ? 17.402 -9.535 -13.201 1.00 86.88 101 VAL A C 1
ATOM 808 O O . VAL A 1 101 ? 17.743 -10.697 -13.434 1.00 86.88 101 VAL A O 1
ATOM 811 N N . SER A 1 102 ? 17.810 -8.897 -12.106 1.00 89.12 102 SER A N 1
ATOM 812 C CA 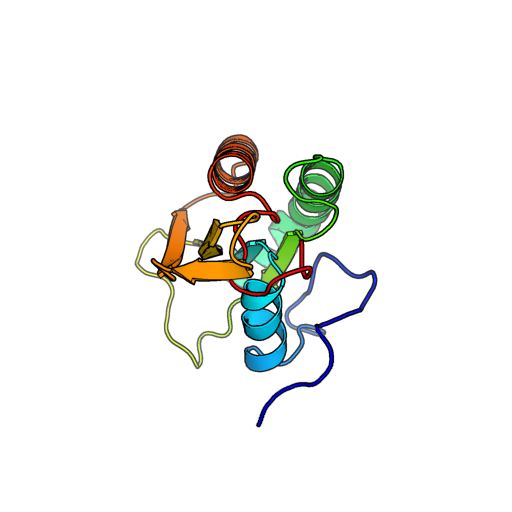. SER A 1 102 ? 18.645 -9.511 -11.065 1.00 89.12 102 SER A CA 1
ATOM 813 C C . SER A 1 102 ? 18.303 -8.990 -9.663 1.00 89.12 102 SER A C 1
ATOM 815 O O . SER A 1 102 ? 17.489 -8.084 -9.515 1.00 89.12 102 SER A O 1
ATOM 817 N N . ASN A 1 103 ? 18.877 -9.600 -8.617 1.00 90.12 103 ASN A N 1
ATOM 818 C CA . ASN A 1 103 ? 18.756 -9.161 -7.214 1.00 90.12 103 ASN A CA 1
ATOM 819 C C . ASN A 1 103 ? 17.317 -8.933 -6.710 1.00 90.12 103 ASN A C 1
ATOM 821 O O . ASN A 1 103 ? 17.065 -8.043 -5.888 1.00 90.12 103 ASN A O 1
ATOM 825 N N . GLN A 1 104 ? 16.389 -9.762 -7.193 1.00 92.81 104 GLN A N 1
ATOM 826 C CA . GLN A 1 104 ? 14.985 -9.737 -6.802 1.00 92.81 104 GLN A CA 1
ATOM 827 C C . GLN A 1 104 ? 14.820 -9.957 -5.294 1.00 92.81 104 GLN A C 1
ATOM 829 O O . GLN A 1 104 ? 15.407 -10.874 -4.719 1.00 92.81 104 GLN A O 1
ATOM 834 N N . ARG A 1 105 ? 14.006 -9.121 -4.646 1.00 94.56 105 ARG A N 1
ATOM 835 C CA . ARG A 1 105 ? 13.791 -9.152 -3.196 1.00 94.56 105 ARG A CA 1
ATOM 836 C C . ARG A 1 105 ? 12.426 -8.603 -2.799 1.00 94.56 105 ARG A C 1
ATOM 838 O O . ARG A 1 105 ? 12.004 -7.543 -3.260 1.00 94.56 105 ARG A O 1
ATOM 845 N N . GLY A 1 106 ? 11.776 -9.301 -1.871 1.00 95.31 106 GLY A N 1
ATOM 846 C CA . GLY A 1 106 ? 10.597 -8.805 -1.168 1.00 95.31 106 GLY A CA 1
ATOM 847 C C . GLY A 1 106 ? 11.002 -7.847 -0.050 1.00 95.31 106 GLY A C 1
ATOM 848 O O . GLY A 1 106 ? 11.819 -8.178 0.809 1.00 95.31 106 GLY A O 1
ATOM 849 N N . LEU A 1 107 ? 10.422 -6.655 -0.053 1.00 97.06 107 LEU A N 1
ATOM 850 C CA . LEU A 1 107 ? 10.674 -5.604 0.920 1.00 97.06 107 LEU A CA 1
ATOM 851 C C . LEU A 1 107 ? 9.460 -5.453 1.818 1.00 97.06 107 LEU A C 1
ATOM 853 O O . LEU A 1 107 ? 8.327 -5.442 1.342 1.00 97.06 107 LEU A O 1
ATOM 857 N N . ARG A 1 108 ? 9.701 -5.311 3.121 1.00 96.62 108 ARG A N 1
ATOM 858 C CA . ARG A 1 108 ? 8.644 -5.138 4.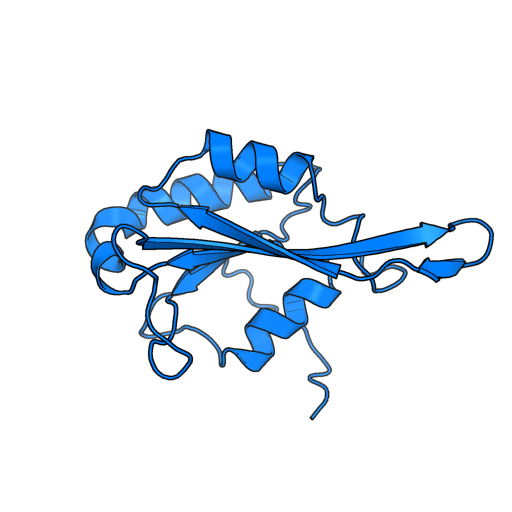113 1.00 96.62 108 ARG A CA 1
ATOM 859 C C . ARG A 1 108 ? 9.064 -4.162 5.198 1.00 96.62 108 ARG A C 1
ATOM 861 O O . ARG A 1 108 ? 10.173 -4.261 5.718 1.00 96.62 108 ARG A O 1
ATOM 868 N N . GLN A 1 109 ? 8.157 -3.270 5.581 1.00 98.12 109 GLN A N 1
ATOM 869 C CA . GLN A 1 109 ? 8.354 -2.352 6.702 1.00 98.12 109 GLN A CA 1
ATOM 870 C C . GLN A 1 109 ? 7.129 -2.355 7.617 1.00 98.12 109 GLN A C 1
ATOM 872 O O . GLN A 1 109 ? 6.030 -2.037 7.179 1.00 98.12 109 GLN A O 1
ATOM 877 N N . LEU A 1 110 ? 7.325 -2.713 8.889 1.00 97.75 110 LEU A N 1
ATOM 878 C CA . LEU A 1 110 ? 6.268 -2.793 9.901 1.00 97.75 110 LEU A CA 1
ATOM 879 C C . LEU A 1 110 ? 6.168 -1.497 10.714 1.00 97.75 110 LEU A C 1
ATOM 881 O O . LEU A 1 110 ? 7.165 -1.025 11.268 1.00 97.75 110 LEU A O 1
ATOM 885 N N . CYS A 1 111 ? 4.955 -0.974 10.873 1.00 97.06 111 CYS A N 1
ATOM 886 C CA . CYS A 1 111 ? 4.682 0.277 11.581 1.00 97.06 111 CYS A CA 1
ATOM 887 C C . CYS A 1 111 ? 3.605 0.085 12.661 1.00 97.06 111 CYS A C 1
ATOM 889 O O . CYS A 1 111 ? 2.676 -0.707 12.500 1.00 97.06 111 CYS A O 1
ATOM 891 N N . GLY A 1 112 ? 3.740 0.809 13.776 1.00 96.69 112 GLY A N 1
ATOM 892 C CA . GLY A 1 112 ? 2.731 0.825 14.846 1.00 96.69 112 GLY A CA 1
ATOM 893 C C . GLY A 1 112 ? 1.599 1.825 14.612 1.00 96.69 112 GLY A C 1
ATOM 894 O O . GLY A 1 112 ? 0.479 1.591 15.043 1.00 96.69 112 GLY A O 1
ATOM 895 N N . GLY A 1 113 ? 1.878 2.902 13.876 1.00 96.69 113 GLY A N 1
ATOM 896 C CA . GLY A 1 113 ? 0.918 3.948 13.528 1.00 96.69 113 GLY A CA 1
ATOM 897 C C . GLY A 1 113 ? 0.977 4.299 12.043 1.00 96.69 113 GLY A C 1
ATOM 898 O O . GLY A 1 113 ? 1.975 4.013 11.373 1.00 96.69 113 GLY A O 1
ATOM 899 N N . LEU A 1 114 ? -0.085 4.936 11.548 1.00 97.62 114 LEU A N 1
ATOM 900 C CA . LEU A 1 114 ? -0.153 5.448 10.184 1.00 97.62 114 LEU A CA 1
ATOM 901 C C . LEU A 1 114 ? 0.650 6.752 10.089 1.00 97.62 114 LEU A C 1
ATOM 903 O O . LEU A 1 114 ? 0.402 7.69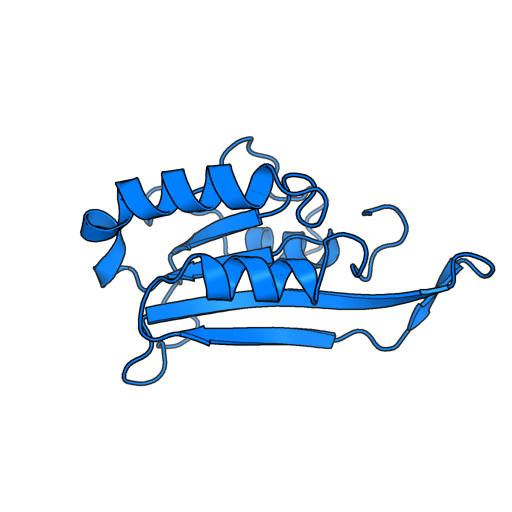7 10.834 1.00 97.62 114 LEU A O 1
ATOM 907 N N . ASN A 1 115 ? 1.624 6.814 9.179 1.00 97.00 115 ASN A N 1
ATOM 908 C CA . ASN A 1 115 ? 2.447 8.005 8.979 1.00 97.00 115 ASN A CA 1
ATOM 909 C C . ASN A 1 115 ? 2.742 8.212 7.489 1.00 97.00 115 ASN A C 1
ATOM 911 O O . ASN A 1 115 ? 3.453 7.419 6.872 1.00 97.00 115 ASN A O 1
ATOM 915 N N . ALA A 1 116 ? 2.220 9.299 6.919 1.00 97.50 116 ALA A N 1
ATOM 916 C CA . ALA A 1 116 ? 2.345 9.578 5.491 1.00 97.50 116 ALA A CA 1
ATOM 917 C C . ALA A 1 116 ? 3.800 9.783 5.039 1.00 97.50 116 ALA A C 1
ATOM 919 O O . ALA A 1 116 ? 4.157 9.349 3.950 1.00 97.50 116 ALA A O 1
ATOM 920 N N . THR A 1 117 ? 4.650 10.397 5.867 1.00 98.06 117 THR A N 1
ATOM 921 C CA . THR A 1 117 ? 6.073 10.610 5.554 1.00 98.06 117 THR A CA 1
ATOM 922 C C . THR A 1 117 ? 6.828 9.287 5.470 1.00 98.06 117 THR A C 1
ATOM 924 O O . THR A 1 117 ? 7.665 9.104 4.591 1.00 98.06 117 THR A O 1
ATOM 927 N N . VAL A 1 118 ? 6.514 8.334 6.352 1.00 98.19 118 VAL A N 1
ATOM 928 C CA . VAL A 1 118 ? 7.104 6.988 6.304 1.00 98.19 118 VAL A CA 1
ATOM 929 C C . VAL A 1 118 ? 6.731 6.274 5.004 1.00 98.19 118 VAL A C 1
ATOM 931 O O . VAL A 1 118 ? 7.604 5.702 4.354 1.00 98.19 118 VAL A O 1
ATOM 934 N N . VAL A 1 119 ? 5.459 6.344 4.606 1.00 98.62 119 VAL A N 1
ATOM 935 C CA . VAL A 1 119 ? 4.965 5.732 3.362 1.00 98.62 119 VAL A CA 1
ATOM 936 C C . VAL A 1 119 ? 5.599 6.391 2.137 1.00 98.62 119 VAL A C 1
ATOM 938 O O . VAL A 1 119 ? 6.102 5.699 1.257 1.00 98.62 119 VAL A O 1
ATOM 941 N N . GLU A 1 120 ? 5.652 7.722 2.108 1.00 98.50 120 GLU A N 1
ATOM 942 C CA . GLU A 1 120 ? 6.283 8.497 1.037 1.00 98.50 120 GLU A CA 1
ATOM 943 C C . GLU A 1 120 ? 7.764 8.132 0.867 1.00 98.50 120 GLU A C 1
AT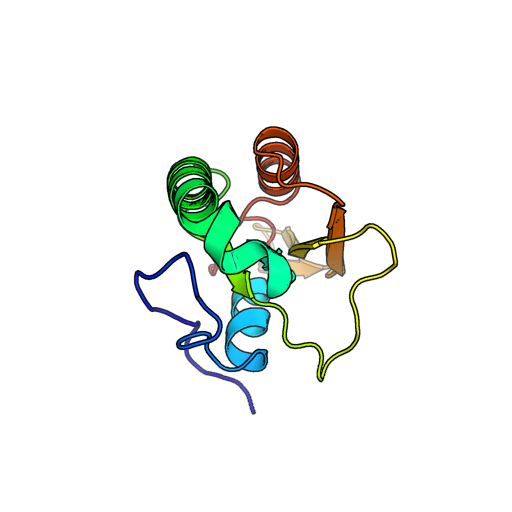OM 945 O O . GLU A 1 120 ? 8.219 7.881 -0.248 1.00 98.50 120 GLU A O 1
ATOM 950 N N . ASN A 1 121 ? 8.512 8.042 1.969 1.00 98.56 121 ASN A N 1
ATOM 951 C CA . ASN A 1 121 ? 9.921 7.658 1.936 1.00 98.56 121 ASN A CA 1
ATOM 952 C C . ASN A 1 121 ? 10.120 6.224 1.440 1.00 98.56 121 ASN A C 1
ATOM 954 O O . ASN A 1 121 ? 11.074 5.960 0.709 1.00 98.56 121 ASN A O 1
ATOM 958 N N . PHE A 1 122 ? 9.231 5.302 1.815 1.00 98.50 122 PHE A N 1
ATOM 959 C CA . PHE A 1 122 ? 9.286 3.925 1.335 1.00 98.50 122 PHE A CA 1
ATOM 960 C C . PHE A 1 122 ? 9.069 3.854 -0.181 1.00 98.50 122 PHE A C 1
ATOM 962 O O . PHE A 1 122 ? 9.885 3.255 -0.874 1.00 98.50 122 PHE A O 1
ATOM 969 N N . VAL A 1 123 ? 8.041 4.531 -0.703 1.00 98.12 123 VAL A N 1
ATOM 970 C CA . VAL A 1 123 ? 7.743 4.576 -2.147 1.00 98.12 123 VAL A CA 1
ATOM 971 C C . VAL A 1 123 ? 8.849 5.284 -2.933 1.00 98.12 123 VAL A C 1
ATOM 973 O O . VAL A 1 123 ? 9.225 4.832 -4.005 1.00 98.12 123 VAL A O 1
ATOM 976 N N . LYS A 1 124 ? 9.444 6.356 -2.398 1.00 97.56 124 LYS A N 1
ATOM 977 C CA . LYS A 1 124 ? 10.605 7.008 -3.033 1.00 97.56 124 LYS A CA 1
ATOM 978 C C . LYS A 1 124 ? 11.828 6.098 -3.094 1.00 97.56 124 LYS A C 1
ATOM 980 O O . LYS A 1 124 ? 12.573 6.134 -4.068 1.00 97.56 124 LYS A O 1
ATOM 985 N N . LYS A 1 125 ? 12.057 5.311 -2.040 1.00 96.44 125 LYS A N 1
ATOM 986 C CA . LYS A 1 125 ? 1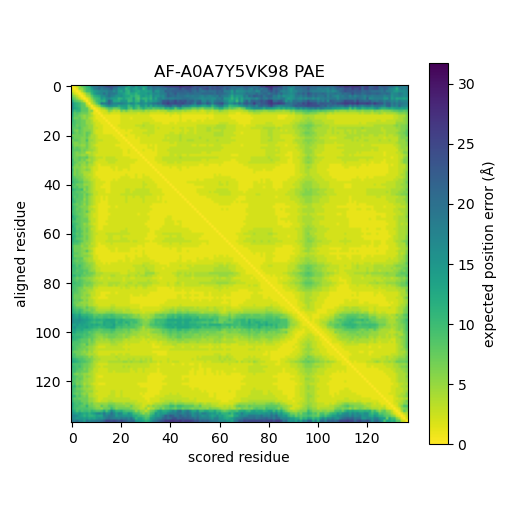3.187 4.381 -1.964 1.00 96.44 125 LYS A CA 1
ATOM 987 C C . LYS A 1 125 ? 12.991 3.166 -2.871 1.00 96.44 125 LYS A C 1
ATOM 989 O O . LYS A 1 125 ? 13.972 2.638 -3.387 1.00 96.44 125 LYS A O 1
ATOM 994 N N . PHE A 1 126 ? 11.746 2.737 -3.043 1.00 94.69 126 PHE A N 1
ATOM 995 C CA . PHE A 1 126 ? 11.354 1.570 -3.825 1.00 94.69 126 PHE A CA 1
ATOM 996 C C . PHE A 1 126 ? 10.238 1.971 -4.795 1.00 94.69 126 PHE A C 1
ATOM 998 O O . PHE A 1 126 ? 9.066 1.668 -4.557 1.00 94.69 126 PHE A O 1
ATOM 1005 N N . PRO A 1 127 ? 10.587 2.742 -5.841 1.00 94.44 127 PRO A N 1
ATOM 1006 C CA . PRO A 1 127 ? 9.604 3.231 -6.786 1.00 94.44 127 PRO A CA 1
ATOM 1007 C C . PRO A 1 127 ? 9.041 2.072 -7.600 1.00 94.44 127 PRO A C 1
ATOM 1009 O O . PRO A 1 127 ? 9.676 1.028 -7.759 1.00 94.44 127 PRO A O 1
ATOM 1012 N N . TRP A 1 128 ? 7.881 2.307 -8.200 1.00 91.50 128 TRP A N 1
ATOM 1013 C CA . TRP A 1 128 ? 7.246 1.394 -9.149 1.00 91.50 128 TRP A CA 1
ATOM 1014 C C . TRP A 1 128 ? 8.201 0.874 -10.239 1.00 91.50 128 TRP A C 1
ATOM 1016 O O . TRP A 1 128 ? 8.114 -0.278 -10.646 1.00 91.50 128 TRP A O 1
ATOM 1026 N N . SER A 1 129 ? 9.168 1.702 -10.650 1.00 88.62 129 SER A N 1
ATOM 1027 C CA . SER A 1 129 ? 10.174 1.370 -11.657 1.00 88.62 129 SER A CA 1
ATOM 1028 C C . SER A 1 129 ? 11.260 0.403 -11.190 1.00 88.62 129 SER A C 1
ATOM 1030 O O . SER A 1 129 ? 12.122 0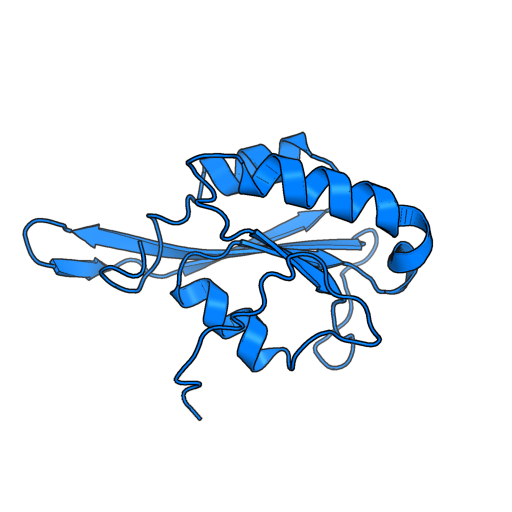.027 -11.976 1.00 88.62 129 SER A O 1
ATOM 1032 N N . SER A 1 130 ? 11.254 0.030 -9.911 1.00 89.56 130 SER A N 1
ATOM 1033 C CA . SER A 1 130 ? 12.153 -0.980 -9.354 1.00 89.56 130 SER A CA 1
ATOM 1034 C C . SER A 1 130 ? 11.548 -2.386 -9.365 1.00 89.56 130 SER A C 1
ATOM 1036 O O . SER A 1 130 ? 12.093 -3.268 -8.716 1.00 89.56 130 SER A O 1
ATOM 1038 N N . ALA A 1 131 ? 10.435 -2.600 -10.073 1.00 86.19 131 ALA A N 1
ATOM 1039 C CA . ALA A 1 131 ? 9.740 -3.881 -10.166 1.00 86.19 131 ALA A CA 1
ATOM 1040 C C . ALA A 1 131 ? 10.553 -4.972 -10.899 1.00 86.19 131 ALA A C 1
ATOM 1042 O O . ALA A 1 131 ? 11.354 -4.656 -11.781 1.00 86.19 131 ALA A O 1
ATOM 1043 N N . PRO A 1 132 ? 10.339 -6.262 -10.574 1.00 81.44 132 PRO A N 1
ATOM 1044 C CA . PRO A 1 132 ? 10.983 -7.386 -11.258 1.00 81.44 132 PRO A CA 1
ATOM 1045 C C . PRO A 1 132 ? 10.500 -7.613 -12.690 1.00 81.44 132 PRO A C 1
ATOM 1047 O O . PRO A 1 132 ? 11.259 -8.182 -13.471 1.00 81.44 132 PRO A O 1
ATOM 1050 N N . GLU A 1 133 ? 9.281 -7.211 -13.049 1.00 74.19 133 GLU A N 1
ATOM 1051 C CA . GLU A 1 133 ? 8.751 -7.452 -14.390 1.00 74.19 133 GLU A CA 1
ATOM 1052 C C . GLU A 1 133 ? 9.190 -6.358 -15.384 1.00 74.19 133 GLU A C 1
ATOM 1054 O O . GLU A 1 133 ? 8.858 -5.179 -15.202 1.00 74.19 133 GLU A O 1
ATOM 1059 N N . PRO A 1 134 ? 9.914 -6.720 -16.464 1.00 63.38 134 PRO A N 1
ATOM 1060 C CA . PRO A 1 134 ? 10.296 -5.775 -17.508 1.00 63.38 134 PRO A CA 1
ATOM 1061 C C . PRO A 1 134 ? 9.063 -5.124 -18.151 1.00 63.38 134 PRO A C 1
ATOM 1063 O O . PRO A 1 134 ? 8.212 -5.813 -18.704 1.00 63.38 134 PRO A O 1
ATOM 1066 N N . GLY A 1 135 ? 8.970 -3.791 -18.109 1.00 61.06 135 GLY A N 1
ATOM 1067 C CA . GLY A 1 135 ? 7.867 -3.037 -18.724 1.00 61.06 135 GLY A CA 1
ATOM 1068 C C . GLY A 1 135 ? 6.554 -3.013 -17.931 1.00 61.06 135 GLY A C 1
ATOM 1069 O O . GLY A 1 135 ? 5.601 -2.376 -18.373 1.00 61.06 135 GLY A O 1
ATOM 1070 N N . ALA A 1 136 ? 6.493 -3.641 -16.749 1.00 58.12 136 ALA A N 1
ATOM 1071 C CA . ALA A 1 136 ? 5.450 -3.331 -15.762 1.00 58.12 136 ALA A CA 1
ATOM 1072 C C . ALA A 1 136 ? 5.691 -1.969 -15.079 1.00 58.12 136 ALA A C 1
ATOM 1074 O O . ALA A 1 136 ? 4.776 -1.403 -14.458 1.00 58.12 136 ALA A O 1
ATOM 1075 N N . ALA A 1 137 ? 6.927 -1.477 -15.234 1.00 48.84 137 ALA A N 1
ATOM 1076 C CA . ALA A 1 137 ? 7.338 -0.093 -15.126 1.00 48.84 137 ALA A CA 1
ATOM 1077 C C . ALA A 1 137 ? 7.210 0.645 -16.484 1.00 48.84 137 ALA A C 1
ATOM 1079 O O . ALA A 1 137 ? 8.210 0.655 -17.227 1.00 48.84 137 ALA A O 1
#

Nearest PDB structures (foldseek):
  5zf2-assembly1_A  TM=4.866E-01  e=8.703E-02  Edwardsiella piscicida EIB202
  3f8u-assembly3_C-2  TM=4.952E-01  e=6.689E-01  Homo sapiens
  3f8u-assembly3_A  TM=4.656E-01  e=5.224E-01  Homo sapiens
  7qng-assembly1_B  TM=4.827E-01  e=8.051E-01  Homo sapiens
  4kun-assembly1_B  TM=3.512E-01  e=9.691E-01  Legionella pneumophila str. Paris

Mean predicted aligned error: 4.55 Å

Foldseek 3Di:
DDDPDAPPDLAQEDAPVGFDDVVSPVNLLLLLAKEKEFANVCCVVCVVVSVVLLVVQCPDPLRVSRYHYYYDDCVVPDDPPLWGIKIWHWFWDADPVVRDTHDIDIDMDTDNDDDSVVVNVVSVVRGSVRHRDPPSD